Protein AF-A0A438GBY1-F1 (afdb_monomer_lite)

Radius of gyration: 13.28 Å; chains: 1; bounding box: 28×30×30 Å

Sequence (72 aa):
MIWSTVEITVAAHDTTGGMVTKIWEAAMIAKLGIDVYIVKAATDDSLRALRGELKGNNVPEEWLGTVIRLLR

pLDDT: mean 80.49, std 16.12, range [36.62, 96.25]

Secondary structure (DSSP, 8-state):
--------PPPTT-TT-HHHHHHHHHHHHHTTT--EEE--TTSHHHHHHHTT---TT---TT--SEEE----

InterPro domains:
  IPR036393 Acetylglutamate kinase-like superfamily [G3DSA:3.40.1160.10] (4-68)
  IPR036393 Acetylglutamate kinase-like superfamily [SSF53633] (11-56)

Organism: Vitis vinifera (NCBI:txid29760)

Foldseek 3Di:
DDDPDDDDDDDPPPPPCVVVVVLVVQQVVQVVFDKDKADDPPDPLVVCVVVVVDDDPPDDPPRDTDIHHDDD

Structure (mmCIF, N/CA/C/O backbone):
data_AF-A0A438GBY1-F1
#
_entry.id   AF-A0A438GBY1-F1
#
loop_
_atom_site.group_PDB
_atom_site.id
_atom_site.type_symbol
_atom_site.label_atom_id
_atom_site.label_alt_id
_atom_site.label_comp_id
_atom_site.label_asym_id
_atom_site.label_entity_id
_atom_site.label_seq_id
_atom_site.pdbx_PDB_ins_code
_atom_site.Cartn_x
_atom_site.Cartn_y
_atom_site.Cartn_z
_atom_site.occupancy
_atom_site.B_iso_or_equiv
_atom_site.auth_seq_id
_atom_site.auth_comp_id
_atom_site.auth_asym_id
_atom_site.auth_atom_id
_atom_site.pdbx_PDB_model_num
ATOM 1 N N . MET A 1 1 ? -9.319 16.752 18.940 1.00 36.62 1 MET A N 1
ATOM 2 C CA . MET A 1 1 ? -9.007 16.258 17.583 1.00 36.62 1 MET A CA 1
ATOM 3 C C . MET A 1 1 ? -7.539 15.856 17.593 1.00 36.62 1 MET A C 1
ATOM 5 O O . MET A 1 1 ? -6.683 16.721 17.488 1.00 36.62 1 MET A O 1
ATOM 9 N N . ILE A 1 2 ? -7.241 14.593 17.901 1.00 38.31 2 ILE A N 1
ATOM 10 C CA . ILE A 1 2 ? -5.856 14.109 17.984 1.00 38.31 2 ILE A CA 1
ATOM 11 C C . ILE A 1 2 ? -5.429 13.653 16.588 1.00 38.31 2 ILE A C 1
ATOM 13 O O . ILE A 1 2 ? -5.922 12.657 16.066 1.00 38.31 2 ILE A O 1
ATOM 17 N N . TRP A 1 3 ? -4.580 14.441 15.935 1.00 45.78 3 TRP A N 1
ATOM 18 C CA . TRP A 1 3 ? -3.950 14.040 14.683 1.00 45.78 3 TRP A CA 1
ATOM 19 C C . TRP A 1 3 ? -2.765 13.140 15.027 1.00 45.78 3 TRP A C 1
ATOM 21 O O . TRP A 1 3 ? -1.845 13.576 15.709 1.00 45.78 3 TRP A O 1
ATOM 31 N N . SER A 1 4 ? -2.775 11.888 14.572 1.00 57.06 4 SER A N 1
ATOM 32 C CA . SER A 1 4 ? -1.556 11.080 14.505 1.00 57.06 4 SER A CA 1
ATOM 33 C C . SER A 1 4 ? -0.672 11.686 13.414 1.00 57.06 4 SER A C 1
ATOM 35 O O . SER A 1 4 ? -0.985 11.562 12.229 1.00 57.06 4 SER A O 1
ATOM 37 N N . THR A 1 5 ? 0.373 12.412 13.802 1.00 54.16 5 THR A N 1
ATOM 38 C CA . THR A 1 5 ? 1.403 12.913 12.890 1.00 54.16 5 THR A CA 1
ATOM 39 C C . THR A 1 5 ? 2.215 11.727 12.378 1.00 54.16 5 THR A C 1
ATOM 41 O O . THR A 1 5 ? 2.957 11.106 13.132 1.00 54.16 5 THR A O 1
ATOM 44 N N . VAL A 1 6 ? 2.036 11.373 11.102 1.00 56.59 6 VAL A N 1
ATOM 45 C CA . VAL A 1 6 ? 2.902 10.407 10.414 1.00 56.59 6 VAL A CA 1
ATOM 46 C C . VAL A 1 6 ? 4.108 11.184 9.897 1.00 56.59 6 VAL A C 1
ATOM 48 O O . VAL A 1 6 ? 3.966 12.003 8.989 1.00 56.59 6 VAL A O 1
ATOM 51 N N . GLU A 1 7 ? 5.277 10.965 10.493 1.00 57.12 7 GLU A N 1
ATOM 52 C CA . GLU A 1 7 ? 6.536 11.510 9.983 1.00 57.12 7 GLU A CA 1
ATOM 53 C C . GLU A 1 7 ? 7.049 10.623 8.846 1.00 57.12 7 GLU A C 1
ATOM 55 O O . GLU A 1 7 ? 7.214 9.415 9.007 1.00 57.12 7 GLU A O 1
ATOM 60 N N . ILE A 1 8 ? 7.265 11.219 7.671 1.00 59.19 8 ILE A N 1
ATOM 61 C CA . ILE A 1 8 ? 7.685 10.513 6.458 1.00 59.19 8 ILE A CA 1
ATOM 62 C C . ILE A 1 8 ? 9.011 11.112 6.000 1.00 59.19 8 ILE A C 1
ATOM 64 O O . ILE A 1 8 ? 9.082 12.296 5.674 1.00 59.19 8 ILE A O 1
ATOM 68 N N . THR A 1 9 ? 10.059 10.293 5.941 1.00 51.78 9 THR A N 1
ATOM 69 C CA . THR A 1 9 ? 11.336 10.673 5.327 1.00 51.78 9 THR A CA 1
ATOM 70 C C . THR A 1 9 ? 11.353 10.197 3.880 1.00 51.78 9 THR A C 1
ATOM 72 O O . THR A 1 9 ? 11.142 9.020 3.597 1.00 51.78 9 THR A O 1
ATOM 75 N N . VAL A 1 10 ? 11.585 11.123 2.956 1.00 55.72 10 VAL A N 1
ATOM 76 C CA . VAL A 1 10 ? 11.573 10.862 1.514 1.00 55.72 10 VAL A CA 1
ATOM 77 C C . VAL A 1 10 ? 13.009 10.781 1.020 1.00 55.72 10 VAL A C 1
ATOM 79 O O . VAL A 1 10 ? 13.844 11.604 1.396 1.00 55.72 10 VAL A O 1
ATOM 82 N N . ALA A 1 11 ? 13.317 9.801 0.174 1.00 52.50 11 ALA A N 1
ATOM 83 C CA . ALA A 1 11 ? 14.617 9.758 -0.478 1.00 52.50 11 ALA A CA 1
ATOM 84 C C . ALA A 1 11 ? 14.764 10.965 -1.419 1.00 52.50 11 ALA A C 1
ATOM 86 O O . ALA A 1 11 ? 13.837 11.288 -2.154 1.00 52.50 11 ALA A O 1
ATOM 87 N N . ALA A 1 12 ? 15.938 11.602 -1.448 1.00 57.94 12 ALA A N 1
ATOM 88 C CA . ALA A 1 12 ? 16.173 12.842 -2.205 1.00 57.94 12 ALA A CA 1
ATOM 89 C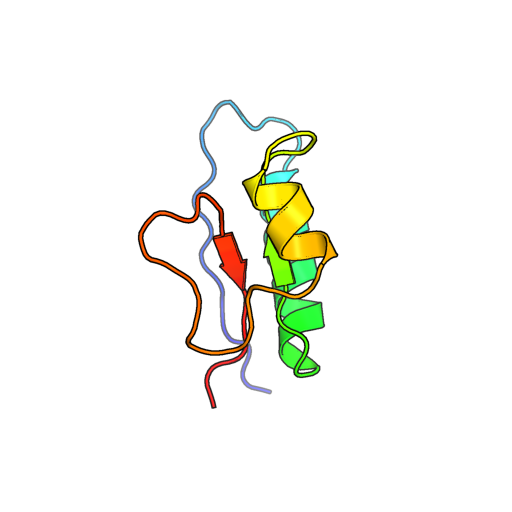 C . ALA A 1 12 ? 15.865 12.755 -3.719 1.00 57.94 12 ALA A C 1
ATOM 91 O O . ALA A 1 12 ? 15.765 13.780 -4.386 1.00 57.94 12 ALA A O 1
ATOM 92 N N . HIS A 1 13 ? 15.725 11.542 -4.261 1.00 61.00 13 HIS A N 1
ATOM 93 C CA . HIS A 1 13 ? 15.403 11.281 -5.662 1.00 61.00 13 HIS A CA 1
ATOM 94 C C . HIS A 1 13 ? 13.898 11.104 -5.949 1.00 61.00 13 HIS A C 1
ATOM 96 O O . HIS A 1 13 ? 13.531 11.004 -7.117 1.00 61.00 13 HIS A O 1
ATOM 102 N N . ASP A 1 14 ? 13.018 11.075 -4.939 1.00 54.72 14 ASP A N 1
ATOM 103 C CA . ASP A 1 14 ? 11.567 11.172 -5.158 1.00 54.72 14 ASP A CA 1
ATOM 104 C C . ASP A 1 14 ? 11.174 12.647 -5.291 1.00 54.72 14 ASP A C 1
ATOM 106 O O . ASP A 1 14 ? 10.826 13.340 -4.336 1.00 54.72 14 ASP A O 1
ATOM 110 N N . THR A 1 15 ? 11.276 13.142 -6.518 1.00 52.25 15 THR A N 1
ATOM 111 C CA . THR A 1 15 ? 11.062 14.548 -6.876 1.00 52.25 15 THR A CA 1
ATOM 112 C C . THR A 1 15 ? 9.589 14.924 -7.044 1.00 52.25 15 THR A C 1
ATOM 114 O O . THR A 1 15 ? 9.281 16.097 -7.241 1.00 52.25 15 THR A O 1
ATOM 117 N N . THR A 1 16 ? 8.665 13.960 -6.964 1.00 63.19 16 THR A N 1
ATOM 118 C CA . THR A 1 16 ? 7.229 14.190 -7.223 1.00 63.19 16 THR A CA 1
ATOM 119 C C . THR A 1 16 ? 6.403 14.409 -5.958 1.00 63.19 16 THR A C 1
ATOM 121 O O . THR A 1 16 ? 5.211 14.690 -6.048 1.00 63.19 16 THR A O 1
ATOM 124 N N . GLY A 1 17 ? 6.999 14.219 -4.775 1.00 64.06 17 GLY A N 1
ATOM 125 C CA . GLY A 1 17 ? 6.230 14.036 -3.539 1.00 64.06 17 GLY A CA 1
ATOM 126 C C . GLY A 1 17 ? 5.364 12.769 -3.570 1.00 64.06 17 GLY A C 1
ATOM 127 O O . GLY A 1 17 ? 4.479 12.590 -2.732 1.00 64.06 17 GLY A O 1
ATOM 128 N N . GLY A 1 18 ? 5.606 11.878 -4.537 1.00 72.06 18 GLY A N 1
ATOM 129 C CA . GLY A 1 18 ? 4.722 10.779 -4.878 1.00 72.06 18 GLY A CA 1
ATOM 130 C C . GLY A 1 18 ? 4.589 9.758 -3.760 1.00 72.06 18 GLY A C 1
ATOM 131 O O . GLY A 1 18 ? 3.525 9.154 -3.649 1.00 72.06 18 GLY A O 1
ATOM 132 N N . MET A 1 19 ? 5.620 9.543 -2.939 1.00 77.62 19 MET A N 1
ATOM 133 C CA . MET A 1 19 ? 5.519 8.653 -1.779 1.00 77.62 19 MET A CA 1
ATOM 134 C C . MET A 1 19 ? 4.822 9.301 -0.584 1.00 77.62 19 MET A C 1
ATOM 136 O O . MET A 1 19 ? 4.026 8.629 0.069 1.00 77.62 19 MET A O 1
ATOM 140 N N . VAL A 1 20 ? 5.047 10.593 -0.323 1.00 79.38 20 VAL A N 1
ATOM 141 C CA . VAL A 1 20 ? 4.366 11.312 0.773 1.00 79.38 20 VAL A CA 1
ATOM 142 C C . VAL A 1 20 ? 2.863 11.301 0.555 1.00 79.38 20 VAL A C 1
ATOM 144 O O . VAL A 1 20 ? 2.117 10.927 1.458 1.00 79.38 20 VAL A O 1
ATOM 147 N N . THR A 1 21 ? 2.420 11.641 -0.657 1.00 80.00 21 THR A N 1
ATOM 148 C CA . THR A 1 21 ? 0.998 11.638 -1.003 1.00 80.00 21 THR A CA 1
ATOM 149 C C . THR A 1 21 ? 0.399 10.239 -0.874 1.00 80.00 21 THR A C 1
ATOM 151 O O . THR A 1 21 ? -0.611 10.088 -0.194 1.00 80.00 21 THR A O 1
ATOM 154 N N . LYS A 1 22 ? 1.063 9.200 -1.410 1.00 82.00 22 LYS A N 1
ATOM 155 C CA . LYS A 1 22 ? 0.590 7.806 -1.303 1.00 82.00 22 LYS A CA 1
ATOM 156 C C . LYS A 1 22 ? 0.433 7.352 0.145 1.00 82.00 22 LYS A C 1
ATOM 158 O O . LYS A 1 22 ? -0.561 6.715 0.478 1.00 82.00 22 LYS A O 1
ATOM 163 N N . ILE A 1 23 ? 1.402 7.665 1.006 1.00 86.31 23 ILE A N 1
ATOM 164 C CA . ILE A 1 23 ? 1.345 7.286 2.422 1.00 86.31 23 ILE A CA 1
ATOM 165 C C . ILE A 1 23 ? 0.238 8.065 3.136 1.00 86.31 23 ILE A C 1
ATOM 167 O O . ILE A 1 23 ? -0.494 7.480 3.930 1.00 86.31 23 ILE A O 1
ATOM 171 N N . TRP A 1 24 ? 0.078 9.359 2.851 1.00 85.75 24 TRP A N 1
ATOM 172 C CA . TRP A 1 24 ? -0.969 10.174 3.464 1.00 85.75 24 TRP A CA 1
ATOM 173 C C . TRP A 1 24 ? -2.375 9.697 3.076 1.00 85.75 24 TRP A C 1
ATOM 175 O O . TRP A 1 24 ? -3.223 9.501 3.949 1.00 85.75 24 TRP A O 1
ATOM 185 N N . GLU A 1 25 ? -2.611 9.438 1.789 1.00 87.19 25 GLU A N 1
ATOM 186 C CA . GLU A 1 25 ? -3.871 8.882 1.284 1.00 87.19 25 GLU A CA 1
ATOM 187 C C . GLU A 1 25 ? -4.145 7.499 1.885 1.00 87.19 25 GLU A C 1
ATOM 189 O O . GLU A 1 25 ? -5.237 7.242 2.395 1.00 87.19 25 GLU A O 1
ATOM 194 N N . ALA A 1 26 ? -3.133 6.628 1.912 1.00 90.44 26 ALA A N 1
ATOM 195 C CA . ALA A 1 26 ? -3.239 5.311 2.525 1.00 90.44 26 ALA A CA 1
ATOM 196 C C . ALA A 1 26 ? -3.556 5.390 4.026 1.00 90.44 26 ALA A C 1
ATOM 198 O O . ALA A 1 26 ? -4.400 4.646 4.518 1.00 90.44 26 ALA A O 1
ATOM 199 N N . ALA A 1 27 ? -2.941 6.319 4.762 1.00 90.19 27 ALA A N 1
ATOM 200 C CA . ALA A 1 27 ? -3.226 6.526 6.179 1.00 90.19 27 ALA A CA 1
ATOM 201 C C . ALA A 1 27 ? -4.658 7.040 6.411 1.00 90.19 27 ALA A C 1
ATOM 203 O O . ALA A 1 27 ? -5.315 6.625 7.367 1.00 90.19 27 ALA A O 1
ATOM 204 N N . MET A 1 28 ? -5.168 7.917 5.541 1.00 91.38 28 MET A N 1
ATOM 205 C CA . MET A 1 28 ? -6.559 8.385 5.586 1.00 91.38 28 MET A CA 1
ATOM 206 C C . MET A 1 28 ? -7.553 7.239 5.363 1.00 91.38 28 MET A C 1
ATOM 208 O O . MET A 1 28 ? -8.539 7.145 6.092 1.00 91.38 28 MET A O 1
ATOM 212 N N . ILE A 1 29 ? -7.272 6.340 4.418 1.00 92.88 29 ILE A N 1
ATOM 213 C CA . ILE A 1 29 ? -8.078 5.135 4.171 1.00 92.88 29 ILE A CA 1
ATOM 214 C C . ILE A 1 29 ? -7.992 4.174 5.366 1.00 92.88 29 ILE A C 1
ATOM 216 O O . ILE A 1 29 ? -9.017 3.686 5.842 1.00 92.88 29 ILE A O 1
ATOM 220 N N . ALA A 1 30 ? -6.796 3.971 5.925 1.00 91.81 30 ALA A N 1
ATOM 221 C CA . ALA A 1 30 ? -6.587 3.106 7.083 1.00 91.81 30 ALA A CA 1
ATOM 222 C C . ALA A 1 30 ? -7.367 3.555 8.323 1.00 91.81 30 ALA A C 1
ATOM 224 O O . ALA A 1 30 ? -7.870 2.713 9.069 1.00 91.81 30 ALA A O 1
ATOM 225 N N . LYS A 1 31 ? -7.565 4.866 8.516 1.00 90.94 31 LYS A N 1
ATOM 226 C CA . LYS A 1 31 ? -8.428 5.401 9.586 1.00 90.94 31 LYS A CA 1
ATOM 227 C C . LYS A 1 31 ? -9.888 4.947 9.481 1.00 90.94 31 LYS A C 1
ATOM 229 O O . LYS A 1 31 ? -10.579 4.944 10.495 1.00 90.94 31 LYS A O 1
ATOM 234 N N . LEU A 1 32 ? -10.353 4.541 8.297 1.00 92.00 32 LEU A N 1
ATOM 235 C CA . LEU A 1 32 ? -11.689 3.971 8.085 1.00 92.00 32 LEU A CA 1
ATOM 236 C C . LEU A 1 32 ? -11.752 2.461 8.389 1.00 92.00 32 LEU A C 1
ATOM 238 O O . LEU A 1 32 ? -12.799 1.846 8.210 1.00 92.00 32 LEU A O 1
ATOM 242 N N . GLY A 1 33 ? -10.654 1.861 8.864 1.00 90.12 33 GLY A N 1
ATOM 243 C CA . GLY A 1 33 ? -10.562 0.432 9.177 1.00 90.12 33 GLY A CA 1
ATOM 244 C C . GLY A 1 33 ? -10.236 -0.452 7.972 1.00 90.12 33 GLY A C 1
ATOM 245 O O . GLY A 1 33 ? -10.542 -1.641 7.999 1.00 90.12 33 GLY A O 1
ATOM 246 N N . ILE A 1 34 ? -9.650 0.125 6.920 1.00 91.19 34 ILE A N 1
ATOM 247 C CA . ILE A 1 34 ? -9.282 -0.574 5.685 1.00 91.19 34 ILE A CA 1
ATOM 248 C C . ILE A 1 34 ? -7.761 -0.731 5.641 1.00 91.19 34 ILE A C 1
ATOM 250 O O 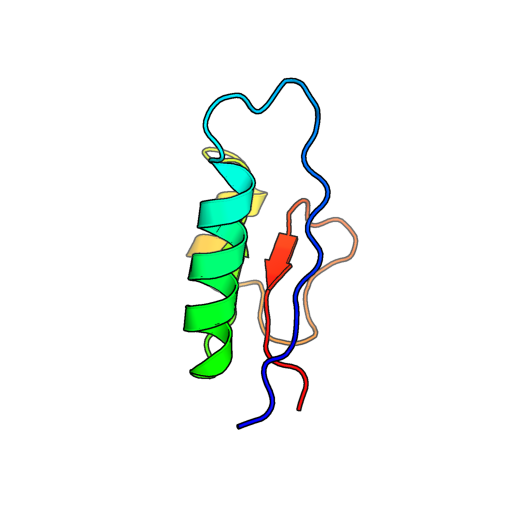. ILE A 1 34 ? -7.044 0.264 5.585 1.00 91.19 34 ILE A O 1
ATOM 254 N N . ASP A 1 35 ? -7.259 -1.963 5.633 1.00 91.75 35 ASP A N 1
ATOM 255 C CA . ASP A 1 35 ? -5.825 -2.209 5.452 1.00 91.75 35 ASP A CA 1
ATOM 256 C C . ASP A 1 35 ? -5.394 -1.790 4.036 1.00 91.75 35 ASP A C 1
ATOM 258 O O . ASP A 1 35 ? -6.009 -2.186 3.042 1.00 91.75 35 ASP A O 1
ATOM 262 N N . VAL A 1 36 ? -4.330 -0.988 3.938 1.00 92.25 36 VAL A N 1
ATOM 263 C CA . VAL A 1 36 ? -3.780 -0.517 2.661 1.00 92.25 36 VAL A CA 1
ATOM 264 C C . VAL A 1 36 ? -2.415 -1.144 2.414 1.00 92.25 36 VAL A C 1
ATOM 266 O O . VAL A 1 36 ? -1.537 -1.111 3.276 1.00 92.25 36 VAL A O 1
ATOM 269 N N . TYR A 1 37 ? -2.223 -1.673 1.206 1.00 92.75 37 TYR A N 1
ATOM 270 C CA . TYR A 1 37 ? -0.989 -2.323 0.773 1.00 92.75 37 TYR A CA 1
ATOM 271 C C . TYR A 1 37 ? -0.343 -1.506 -0.343 1.00 92.75 37 TYR A C 1
ATOM 273 O O . TYR A 1 37 ? -0.933 -1.314 -1.405 1.00 92.75 37 TYR A O 1
ATOM 281 N N . ILE A 1 38 ? 0.880 -1.037 -0.107 1.00 91.69 38 ILE A N 1
ATOM 282 C CA . ILE A 1 38 ? 1.719 -0.396 -1.120 1.00 91.69 38 ILE A CA 1
ATOM 283 C C . ILE A 1 38 ? 2.782 -1.411 -1.527 1.00 91.69 38 ILE A C 1
ATOM 285 O O . ILE A 1 38 ? 3.588 -1.849 -0.709 1.00 91.69 38 ILE A O 1
ATOM 289 N N . VAL A 1 39 ? 2.773 -1.802 -2.796 1.00 91.81 39 VAL A N 1
ATOM 290 C CA . VAL A 1 39 ? 3.610 -2.879 -3.328 1.00 91.81 39 VAL A CA 1
ATOM 291 C C . VAL A 1 39 ? 4.027 -2.553 -4.756 1.00 91.81 39 VAL A C 1
ATOM 293 O O . VAL A 1 39 ? 3.331 -1.831 -5.474 1.00 91.81 39 VAL A O 1
ATOM 296 N N . LYS A 1 40 ? 5.185 -3.066 -5.176 1.00 91.44 40 LYS A N 1
ATOM 297 C CA . LYS A 1 40 ? 5.652 -2.922 -6.555 1.00 91.44 40 LYS A CA 1
ATOM 298 C C . LYS A 1 40 ? 4.683 -3.638 -7.497 1.00 91.44 40 LYS A C 1
ATOM 300 O O . LYS A 1 40 ? 4.388 -4.807 -7.300 1.00 91.44 40 LYS A O 1
ATOM 305 N N . ALA A 1 41 ? 4.200 -2.943 -8.522 1.00 90.12 41 ALA A N 1
ATOM 306 C CA . ALA A 1 41 ? 3.295 -3.533 -9.504 1.00 90.12 41 ALA A CA 1
ATOM 307 C C . ALA A 1 41 ? 3.975 -4.641 -10.331 1.00 90.12 41 ALA A C 1
ATOM 309 O O . ALA A 1 41 ? 5.195 -4.627 -10.514 1.00 90.12 41 ALA A O 1
ATOM 310 N N . ALA A 1 42 ? 3.159 -5.550 -10.877 1.00 94.62 42 ALA A N 1
ATOM 311 C CA . ALA A 1 42 ? 3.589 -6.666 -11.726 1.00 94.62 42 ALA A CA 1
ATOM 312 C C . ALA A 1 42 ? 4.581 -7.633 -11.045 1.00 94.62 42 ALA A C 1
ATOM 314 O O . ALA A 1 42 ? 5.449 -8.208 -11.698 1.00 94.62 42 ALA A O 1
ATOM 315 N N . THR A 1 43 ? 4.442 -7.816 -9.731 1.00 94.00 43 THR A N 1
ATOM 316 C CA . THR A 1 43 ? 5.145 -8.845 -8.950 1.00 94.00 43 THR A CA 1
ATOM 317 C C . THR A 1 43 ? 4.157 -9.822 -8.319 1.00 94.00 43 THR A C 1
ATOM 319 O O . THR A 1 43 ? 2.972 -9.501 -8.163 1.00 94.00 43 THR A O 1
ATOM 322 N N . ASP A 1 44 ? 4.644 -10.984 -7.886 1.00 96.25 44 ASP A N 1
ATOM 323 C CA . ASP A 1 44 ? 3.833 -11.937 -7.124 1.00 96.25 44 ASP A CA 1
ATOM 324 C C . ASP A 1 44 ? 3.281 -11.302 -5.841 1.00 96.25 44 ASP A C 1
ATOM 326 O O . ASP A 1 44 ? 2.103 -11.473 -5.535 1.00 96.25 44 ASP A O 1
ATOM 330 N N . ASP A 1 45 ? 4.063 -10.467 -5.149 1.00 95.00 45 ASP A N 1
ATOM 331 C CA . ASP A 1 45 ? 3.608 -9.725 -3.966 1.00 95.00 45 ASP A CA 1
ATOM 332 C C . ASP A 1 45 ? 2.382 -8.845 -4.252 1.00 95.00 45 ASP A C 1
ATOM 334 O O . ASP A 1 45 ? 1.471 -8.766 -3.421 1.00 95.00 45 ASP A O 1
ATOM 338 N N . SER A 1 46 ? 2.325 -8.216 -5.436 1.00 94.31 46 SER A N 1
ATOM 339 C CA . SER A 1 46 ? 1.162 -7.425 -5.859 1.00 94.31 46 SER A CA 1
ATOM 340 C C . SER A 1 46 ? -0.059 -8.287 -6.159 1.00 94.31 46 SER A C 1
ATOM 342 O O . SER A 1 46 ? -1.178 -7.914 -5.807 1.00 94.31 46 SER A O 1
ATOM 344 N N . LEU A 1 47 ? 0.145 -9.474 -6.732 1.00 96.25 47 LEU A N 1
ATOM 345 C CA . LEU A 1 47 ? -0.934 -10.421 -6.990 1.00 96.25 47 LEU A CA 1
ATOM 346 C C . LEU A 1 47 ? -1.508 -10.984 -5.683 1.00 96.25 47 LEU A C 1
ATOM 348 O O . LEU A 1 47 ? -2.726 -11.075 -5.544 1.00 96.25 47 LEU A O 1
ATOM 352 N N . ARG A 1 48 ? -0.649 -11.298 -4.708 1.00 93.88 48 ARG A N 1
ATOM 353 C CA . ARG A 1 48 ? -1.053 -11.750 -3.366 1.00 93.88 48 ARG A CA 1
ATOM 354 C C . ARG A 1 48 ? -1.890 -10.695 -2.643 1.00 93.88 48 ARG A C 1
ATOM 356 O O . ARG A 1 48 ? -2.930 -11.021 -2.068 1.00 93.88 48 ARG A O 1
ATOM 363 N N . ALA A 1 49 ? -1.483 -9.424 -2.724 1.00 93.12 49 ALA A N 1
ATOM 364 C CA . ALA A 1 49 ? -2.257 -8.306 -2.186 1.00 93.12 49 ALA A CA 1
ATOM 365 C C . ALA A 1 49 ? -3.632 -8.183 -2.870 1.00 93.12 49 ALA A C 1
ATOM 367 O O . ALA A 1 49 ? -4.651 -8.110 -2.187 1.00 93.12 49 ALA A O 1
ATOM 368 N N . LEU A 1 50 ? -3.684 -8.249 -4.208 1.00 94.00 50 LEU A N 1
ATOM 369 C CA . LEU A 1 50 ? -4.935 -8.176 -4.980 1.00 94.00 50 LEU A CA 1
ATOM 370 C C . LEU A 1 50 ? -5.894 -9.343 -4.703 1.00 94.00 50 LEU A C 1
ATOM 372 O O . LEU A 1 50 ? -7.109 -9.169 -4.760 1.00 94.00 50 LEU A O 1
ATOM 376 N N . ARG A 1 51 ? -5.366 -10.528 -4.383 1.00 94.12 51 ARG A N 1
ATOM 377 C CA . ARG A 1 51 ? -6.159 -11.707 -3.996 1.00 94.12 51 ARG A CA 1
ATOM 378 C C . ARG A 1 51 ? -6.673 -11.651 -2.555 1.00 94.12 51 ARG A C 1
ATOM 380 O O . ARG A 1 51 ? -7.468 -12.503 -2.163 1.00 94.12 51 ARG A O 1
ATOM 387 N N . GLY A 1 52 ? -6.238 -10.669 -1.764 1.00 90.12 52 GLY A N 1
ATOM 388 C CA . GLY A 1 52 ? -6.605 -10.550 -0.355 1.00 90.12 52 GLY A CA 1
ATOM 389 C C . GLY A 1 52 ? -5.999 -11.651 0.517 1.00 90.12 52 GLY A C 1
ATOM 390 O O . GLY A 1 52 ? -6.604 -12.039 1.516 1.00 90.12 52 GLY A O 1
ATOM 391 N N . GLU A 1 53 ? -4.834 -12.183 0.139 1.00 91.44 53 GLU A N 1
ATOM 392 C CA . GLU A 1 53 ? -4.119 -13.216 0.906 1.00 91.44 53 GLU A CA 1
ATOM 393 C C . GLU A 1 53 ? -3.426 -12.637 2.152 1.00 91.44 53 GLU A C 1
ATOM 395 O O . GLU A 1 53 ? -3.134 -13.352 3.109 1.00 91.44 53 GLU A O 1
ATOM 400 N N . LEU A 1 54 ? -3.198 -11.324 2.158 1.00 88.62 54 LEU A N 1
ATOM 401 C CA . LEU A 1 54 ? -2.623 -10.569 3.262 1.00 88.62 54 LEU A CA 1
ATOM 402 C C . LEU A 1 54 ? -3.786 -10.063 4.121 1.00 88.62 54 LEU A C 1
ATOM 404 O O . LEU A 1 54 ? -4.495 -9.153 3.707 1.00 88.62 54 LEU A O 1
ATOM 408 N N . LYS A 1 55 ? -4.045 -10.667 5.285 1.00 82.38 55 LYS A N 1
ATOM 409 C CA . LYS A 1 55 ? -5.125 -10.222 6.189 1.00 82.38 55 LYS A CA 1
ATOM 410 C C . LYS A 1 55 ? -4.614 -10.051 7.607 1.00 82.38 55 LYS A C 1
ATOM 412 O O . LYS A 1 55 ? -4.040 -10.983 8.173 1.00 82.38 55 LYS A O 1
ATOM 417 N N . GLY A 1 56 ? -4.873 -8.884 8.201 1.00 75.81 56 GLY A N 1
ATOM 418 C CA . GLY A 1 56 ? -4.519 -8.597 9.588 1.00 75.81 56 GLY A CA 1
ATOM 419 C C . GLY A 1 56 ? -3.050 -8.912 9.877 1.00 75.81 56 GLY A C 1
ATOM 420 O O . GLY A 1 56 ? -2.154 -8.506 9.137 1.00 75.81 56 GLY A O 1
ATOM 421 N N . ASN A 1 57 ? -2.784 -9.660 10.947 1.00 76.50 57 ASN A N 1
ATOM 422 C CA . ASN A 1 57 ? -1.418 -10.000 11.368 1.00 76.50 57 ASN A CA 1
ATOM 423 C C . ASN A 1 57 ? -0.783 -11.148 10.565 1.00 76.50 57 ASN A C 1
ATOM 425 O O . ASN A 1 57 ? 0.351 -11.514 10.841 1.00 76.50 57 ASN A O 1
ATOM 429 N N . ASN A 1 58 ? -1.478 -11.700 9.567 1.00 83.81 58 ASN A N 1
ATOM 430 C CA . ASN A 1 58 ? -0.999 -12.822 8.762 1.00 83.81 58 ASN A CA 1
ATOM 431 C C . ASN A 1 58 ? -0.266 -12.355 7.492 1.00 83.81 58 ASN A C 1
ATOM 433 O O . ASN A 1 58 ? -0.514 -12.863 6.399 1.00 83.81 58 ASN A O 1
ATOM 437 N N . VAL A 1 59 ? 0.585 -11.336 7.626 1.00 88.25 59 VAL A N 1
ATOM 438 C CA . VAL A 1 59 ? 1.470 -10.897 6.541 1.00 88.25 59 VAL A CA 1
ATOM 439 C C . VAL A 1 59 ? 2.776 -11.677 6.690 1.00 88.25 59 VAL A C 1
ATOM 441 O O . VAL A 1 59 ? 3.421 -11.527 7.727 1.00 88.25 59 VAL A O 1
ATOM 444 N N . PRO A 1 60 ? 3.138 -12.531 5.719 1.00 89.81 60 PRO A N 1
ATOM 445 C CA . PRO A 1 60 ? 4.362 -13.320 5.792 1.00 89.81 60 PRO A CA 1
ATOM 446 C C . PRO A 1 60 ? 5.609 -12.434 5.854 1.00 89.81 60 PRO A C 1
ATOM 448 O O . PRO A 1 60 ? 5.636 -11.379 5.220 1.00 89.81 60 PRO A O 1
ATOM 451 N N . GLU A 1 61 ? 6.648 -12.875 6.566 1.00 88.12 61 GLU A N 1
ATOM 452 C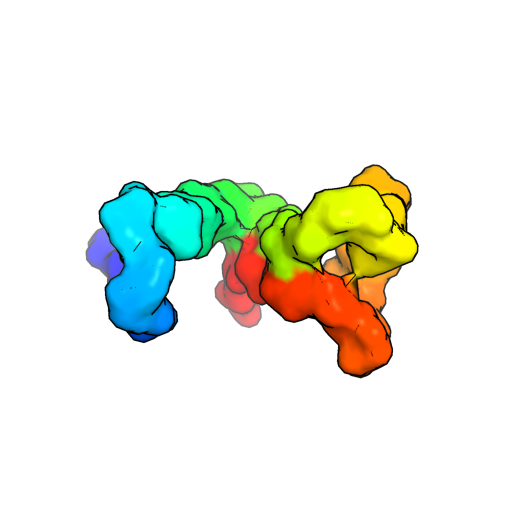 CA . GLU A 1 61 ? 7.915 -12.132 6.668 1.00 88.12 61 GLU A CA 1
ATOM 453 C C . GLU A 1 61 ? 8.613 -11.980 5.312 1.00 88.12 61 GLU A C 1
ATOM 455 O O . GLU A 1 61 ? 9.293 -10.986 5.072 1.00 88.12 61 GLU A O 1
ATOM 460 N N . GLU A 1 62 ? 8.422 -12.941 4.404 1.00 90.31 62 GLU A N 1
ATOM 461 C CA . GLU A 1 62 ? 8.990 -12.904 3.060 1.00 90.31 62 GLU A CA 1
ATOM 462 C C . GLU A 1 62 ? 8.236 -11.982 2.090 1.00 90.31 62 GLU A C 1
ATOM 464 O O . GLU A 1 62 ? 8.702 -11.771 0.970 1.00 90.31 62 GLU A O 1
ATOM 469 N N . TRP A 1 63 ? 7.072 -11.446 2.478 1.00 93.06 63 TRP A N 1
ATOM 470 C CA . TRP A 1 63 ? 6.299 -10.556 1.612 1.00 93.06 63 TRP A CA 1
ATOM 471 C C . TRP A 1 63 ? 6.951 -9.173 1.510 1.00 93.06 63 TRP A C 1
ATOM 473 O O . TRP A 1 63 ? 7.205 -8.508 2.516 1.00 93.06 63 TRP A O 1
ATOM 483 N N . LEU A 1 64 ? 7.174 -8.704 0.279 1.00 92.44 64 LEU A N 1
ATOM 484 C CA . LEU A 1 64 ? 7.868 -7.442 0.019 1.00 92.44 64 LEU A CA 1
ATOM 485 C C . LEU A 1 64 ? 6.892 -6.312 -0.314 1.00 92.44 64 LEU A C 1
ATOM 487 O O . LEU A 1 64 ? 6.462 -6.131 -1.455 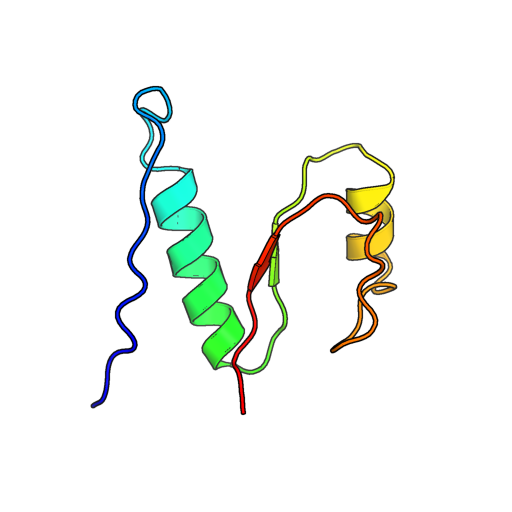1.00 92.44 64 LEU A O 1
ATOM 491 N N . GLY A 1 65 ? 6.604 -5.479 0.681 1.00 90.62 65 GLY A N 1
ATOM 492 C CA . GLY A 1 65 ? 5.832 -4.255 0.505 1.00 90.62 65 GLY A CA 1
ATOM 493 C C . GLY A 1 65 ? 5.659 -3.481 1.806 1.00 90.62 65 GLY A C 1
ATOM 494 O O . GLY A 1 65 ? 6.315 -3.741 2.812 1.00 90.62 65 GLY A O 1
ATOM 495 N N . THR A 1 66 ? 4.764 -2.500 1.789 1.00 90.94 66 THR A N 1
ATOM 496 C CA . THR A 1 66 ? 4.400 -1.702 2.963 1.00 90.94 66 THR A CA 1
ATOM 497 C C . THR A 1 66 ? 2.928 -1.904 3.275 1.00 90.94 66 THR A C 1
ATOM 499 O O . THR A 1 66 ? 2.082 -1.786 2.388 1.00 90.94 66 THR A O 1
ATOM 502 N N . VAL A 1 67 ? 2.616 -2.174 4.543 1.00 91.50 67 VAL A N 1
ATOM 503 C CA . VAL A 1 67 ? 1.233 -2.243 5.027 1.00 91.50 67 VAL A CA 1
ATOM 504 C C . VAL A 1 67 ? 0.949 -1.049 5.921 1.00 91.50 67 VAL A C 1
ATOM 506 O O . VAL A 1 67 ? 1.660 -0.824 6.897 1.00 91.50 67 VAL A O 1
ATOM 509 N N . ILE A 1 68 ? -0.115 -0.316 5.611 1.00 90.00 68 ILE A N 1
ATOM 510 C CA . ILE A 1 68 ? -0.615 0.797 6.414 1.00 90.00 68 ILE A CA 1
ATOM 511 C C . ILE A 1 68 ? -1.969 0.377 6.975 1.00 90.00 68 ILE A C 1
ATOM 513 O O . ILE A 1 68 ? -2.896 0.069 6.231 1.00 90.00 68 ILE A O 1
ATOM 517 N N . ARG A 1 69 ? -2.064 0.338 8.304 1.00 90.06 69 ARG A N 1
ATOM 518 C CA 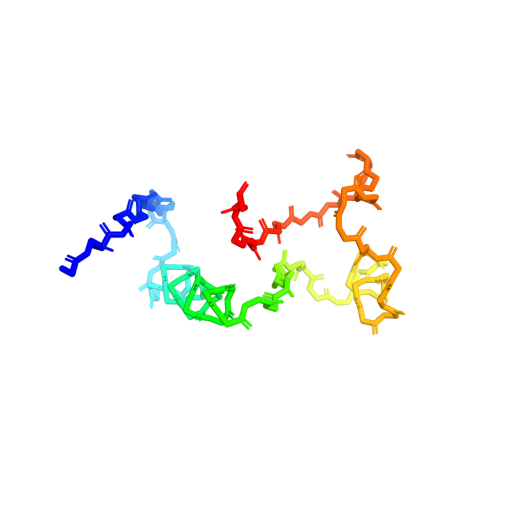. ARG A 1 69 ? -3.250 -0.108 9.039 1.00 90.06 69 ARG A CA 1
ATOM 519 C C . ARG A 1 69 ? -3.427 0.717 10.305 1.00 90.06 69 ARG A C 1
ATOM 521 O O . ARG A 1 69 ? -2.444 1.186 10.881 1.00 90.06 69 ARG A O 1
ATOM 528 N N . LEU A 1 70 ? -4.667 0.874 10.753 1.00 88.69 70 LEU A N 1
ATOM 529 C CA . LEU A 1 70 ? -4.951 1.493 12.043 1.00 88.69 70 LEU A CA 1
ATOM 530 C C . LEU A 1 70 ? -4.703 0.472 13.161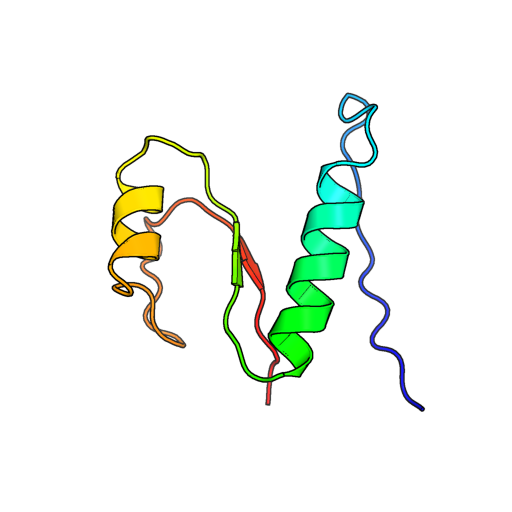 1.00 88.69 70 LEU A C 1
ATOM 532 O O . LEU A 1 70 ? -5.360 -0.568 13.204 1.00 88.69 70 LEU A O 1
ATOM 536 N N . LEU A 1 71 ? -3.772 0.774 14.068 1.00 80.50 71 LEU A N 1
ATOM 537 C CA . LEU A 1 71 ? -3.622 0.013 15.308 1.00 80.50 71 LEU A CA 1
ATOM 538 C C . LEU A 1 71 ? -4.806 0.338 16.224 1.00 80.50 71 LEU A C 1
ATOM 540 O O . LEU A 1 71 ? -5.118 1.511 16.440 1.00 80.50 71 LEU A O 1
ATOM 544 N N . ARG A 1 72 ? -5.479 -0.708 16.701 1.00 65.44 72 ARG A N 1
ATOM 545 C CA . ARG A 1 72 ? -6.533 -0.617 17.714 1.00 65.44 72 ARG A CA 1
ATOM 546 C C . ARG A 1 72 ? -5.951 -0.775 19.105 1.00 65.44 72 ARG A C 1
ATOM 548 O O . ARG A 1 72 ? -5.008 -1.586 19.239 1.00 65.44 72 ARG A O 1
#